Protein AF-A0A2W7C536-F1 (afdb_monomer_lite)

Foldseek 3Di:
DDPPPPVVVLDCDPVNLVVVLVVLLPDQEEEAEAEQDPNHGDPSVVVNCPRNCDDPRQWDQDPVRDDIGGPSPSHPYYYYHYDYPDDPCCCCPVVVVVVCVVPDDDD

Secondary structure (DSSP, 8-state):
--TTSSSTTTS--HHHHHHHHHHHHH-SEEEEEEE-BTTB--HHHHHHHHHHS-BTTTEE--TTS-PPEES-TT--EEEEEEE-SS-HHIIIIIS--HHHHHH----

Sequence (107 aa):
MPKKDVATLILLRPRDLQIYIDALRWAEACVFCFPTWWSGMPAILKGYFDRVWRPGVAYELPADGGVIKPALLNIRRMGVVTTCGSPWWYTELYMQNPGRKVLCHSP

Organism: NCBI:txid1300272

InterPro domains:
  IPR003680 Flavodoxin-like fold [PF02525] (21-92)
  IPR029039 Flavoprotein-like superfamily [G3DSA:3.40.50.360] (11-105)
  IPR029039 Flavoprotein-like superfamily [SSF52218] (13-98)
  IPR051545 NAD(P)H dehydrogenase (quinone) [PTHR10204] (22-98)

Radius of gyration: 16.99 Å; chains: 1; bounding box: 40×27×54 Å

Structure (mmCIF, N/CA/C/O backbone):
data_AF-A0A2W7C536-F1
#
_entry.id   AF-A0A2W7C536-F1
#
loop_
_atom_site.group_PDB
_atom_site.id
_atom_site.type_symbol
_atom_site.label_atom_id
_atom_site.label_alt_id
_atom_site.label_comp_id
_atom_site.label_asym_id
_atom_site.label_entity_id
_atom_site.label_seq_id
_atom_site.pdbx_PDB_ins_code
_atom_site.Cartn_x
_atom_site.Cartn_y
_atom_site.Cartn_z
_atom_site.occupancy
_atom_site.B_iso_or_equiv
_atom_site.auth_seq_id
_atom_site.auth_comp_id
_atom_site.auth_asym_id
_atom_site.auth_atom_id
_atom_site.pdbx_PDB_model_num
ATOM 1 N N . MET A 1 1 ? -9.463 16.034 -34.545 1.00 44.47 1 MET A N 1
ATOM 2 C CA . MET A 1 1 ? -9.353 14.918 -33.577 1.00 44.47 1 MET A CA 1
ATOM 3 C C . MET A 1 1 ? -9.476 15.465 -32.160 1.00 44.47 1 MET A C 1
ATOM 5 O O . MET A 1 1 ? -8.665 16.313 -31.798 1.00 44.47 1 MET A O 1
ATOM 9 N N . PRO A 1 2 ? -10.501 15.084 -31.383 1.00 42.97 2 PRO A N 1
ATOM 10 C CA . PRO A 1 2 ? -10.738 15.679 -30.073 1.00 42.97 2 PRO A CA 1
ATOM 11 C C . PRO A 1 2 ? -9.802 15.075 -29.008 1.00 42.97 2 PRO A C 1
ATOM 13 O O . PRO A 1 2 ? -9.831 13.882 -28.745 1.00 42.97 2 PRO A O 1
ATOM 16 N N . LYS A 1 3 ? -8.988 15.920 -28.360 1.00 45.75 3 LYS A N 1
ATOM 17 C CA . LYS A 1 3 ? -8.019 15.589 -27.287 1.00 45.75 3 LYS A CA 1
ATOM 18 C C . LYS A 1 3 ? -8.667 15.203 -25.936 1.00 45.75 3 LYS A C 1
ATOM 20 O O . LYS A 1 3 ? -8.084 15.440 -24.884 1.00 45.75 3 LYS A O 1
ATOM 25 N N . LYS A 1 4 ? -9.885 14.656 -25.942 1.00 42.91 4 LYS A N 1
ATOM 26 C CA . LYS A 1 4 ? -10.690 14.407 -24.729 1.00 42.91 4 LYS A CA 1
ATOM 27 C C . LYS A 1 4 ? -10.604 12.976 -24.189 1.00 42.91 4 LYS A C 1
ATOM 29 O O . LYS A 1 4 ? -11.106 12.712 -23.105 1.00 42.91 4 LYS A O 1
ATOM 34 N N . ASP A 1 5 ? -9.882 12.096 -24.878 1.00 44.94 5 ASP A N 1
ATOM 35 C CA . ASP A 1 5 ? -9.827 10.675 -24.511 1.00 44.94 5 ASP A CA 1
ATOM 36 C C . ASP A 1 5 ? -8.527 10.287 -23.786 1.00 44.94 5 ASP A C 1
ATOM 38 O O . ASP A 1 5 ? -8.515 9.361 -22.981 1.00 44.94 5 ASP A O 1
ATOM 42 N N . VAL A 1 6 ? -7.440 11.045 -23.969 1.00 46.75 6 VAL A N 1
ATOM 43 C CA . VAL A 1 6 ? -6.120 10.695 -23.403 1.00 46.75 6 VAL A CA 1
ATOM 44 C C . VAL A 1 6 ? -5.980 11.120 -21.931 1.00 46.75 6 VAL A C 1
ATOM 46 O O . VAL A 1 6 ? -5.320 10.441 -21.151 1.00 46.75 6 VAL A O 1
ATOM 49 N N . ALA A 1 7 ? -6.662 12.191 -21.507 1.00 40.09 7 ALA A N 1
ATOM 50 C CA . ALA A 1 7 ? -6.712 12.599 -20.095 1.00 40.09 7 ALA A CA 1
ATOM 51 C C . ALA A 1 7 ? -7.658 11.724 -19.246 1.00 40.09 7 ALA A C 1
ATOM 53 O O . ALA A 1 7 ? -7.544 11.687 -18.021 1.00 40.09 7 ALA A O 1
ATOM 54 N N . THR A 1 8 ? -8.565 10.989 -19.894 1.00 41.94 8 THR A N 1
ATOM 55 C CA . THR A 1 8 ? -9.596 10.171 -19.237 1.00 41.94 8 THR A CA 1
ATOM 56 C C . THR A 1 8 ? -9.032 8.875 -18.643 1.00 41.94 8 THR A C 1
ATOM 58 O O . THR A 1 8 ? -9.607 8.342 -17.702 1.00 41.94 8 THR A O 1
ATOM 61 N N . LEU A 1 9 ? -7.869 8.404 -19.108 1.00 43.56 9 LEU A N 1
ATOM 62 C CA . LEU A 1 9 ? -7.191 7.216 -18.566 1.00 43.56 9 LEU A CA 1
ATOM 63 C C . LEU A 1 9 ? -6.316 7.501 -17.328 1.00 43.56 9 LEU A C 1
ATOM 65 O O . LEU A 1 9 ? -5.930 6.569 -16.631 1.00 43.56 9 LEU A O 1
ATOM 69 N N . ILE A 1 10 ? -6.009 8.771 -17.026 1.00 46.31 10 ILE A N 1
ATOM 70 C CA . ILE A 1 10 ? -5.103 9.163 -15.922 1.00 46.31 10 ILE A CA 1
ATOM 71 C C . ILE A 1 10 ? -5.873 9.642 -14.675 1.00 46.31 10 ILE A C 1
ATOM 73 O O . ILE A 1 10 ? -5.324 9.707 -13.573 1.00 46.31 10 ILE A O 1
ATOM 77 N N . LEU A 1 11 ? -7.169 9.929 -14.808 1.00 47.06 11 LEU A N 1
ATOM 78 C CA . LEU A 1 11 ? -8.013 10.421 -13.723 1.00 47.06 11 LEU A CA 1
ATOM 79 C C . LEU A 1 11 ? -9.067 9.371 -13.373 1.00 47.06 11 LEU A C 1
ATOM 81 O O . LEU A 1 11 ? -10.151 9.369 -13.948 1.00 47.06 11 LEU A O 1
ATOM 85 N N . LEU A 1 12 ? -8.742 8.497 -12.411 1.00 55.75 12 LEU A N 1
ATOM 86 C CA . LEU A 1 12 ? -9.712 7.654 -11.703 1.00 55.75 12 LEU A CA 1
ATOM 87 C C . LEU A 1 12 ? -10.940 8.507 -11.355 1.00 55.75 12 LEU A C 1
ATOM 89 O O . LEU A 1 12 ? -10.867 9.368 -10.472 1.00 55.75 12 LEU A O 1
ATOM 93 N N . ARG A 1 13 ? -12.060 8.325 -12.063 1.00 58.94 13 ARG A N 1
ATOM 94 C CA . ARG A 1 13 ? -13.287 9.057 -11.735 1.00 58.94 13 ARG A CA 1
ATOM 95 C C . ARG A 1 13 ? -13.772 8.570 -10.365 1.00 58.94 13 ARG A C 1
ATOM 97 O O . ARG A 1 13 ? -13.494 7.430 -9.999 1.00 58.94 13 ARG A O 1
ATOM 104 N N . PRO A 1 14 ? -14.559 9.359 -9.613 1.00 59.56 14 PRO A N 1
ATOM 105 C CA . PRO A 1 14 ? -15.059 8.941 -8.297 1.00 59.56 14 PRO A CA 1
ATOM 106 C C . PRO A 1 14 ? -15.765 7.574 -8.298 1.00 59.56 14 PRO A C 1
ATOM 108 O O . PRO A 1 14 ? -15.679 6.837 -7.323 1.00 59.56 14 PRO A O 1
ATOM 111 N N . ARG A 1 15 ? -16.414 7.209 -9.415 1.00 59.00 15 ARG A N 1
ATOM 112 C CA . ARG A 1 15 ? -17.039 5.889 -9.615 1.00 59.00 15 ARG A CA 1
ATOM 113 C C . ARG A 1 15 ? -16.029 4.750 -9.768 1.00 59.00 15 ARG A C 1
ATOM 115 O O . ARG A 1 15 ? -16.273 3.667 -9.255 1.00 59.00 15 ARG A O 1
ATOM 122 N N . ASP A 1 16 ? -14.900 5.006 -10.420 1.00 72.19 16 ASP A N 1
ATOM 123 C CA . ASP A 1 16 ? -13.841 4.013 -10.613 1.00 72.19 16 ASP A CA 1
ATOM 124 C C . ASP A 1 16 ? -13.089 3.776 -9.285 1.00 72.19 16 ASP A C 1
ATOM 126 O O . ASP A 1 16 ? -12.619 2.676 -9.018 1.00 72.19 16 ASP A O 1
ATOM 130 N N . LEU A 1 17 ? -13.044 4.787 -8.405 1.00 79.81 17 LEU A N 1
ATOM 131 C CA . LEU A 1 17 ? -12.409 4.710 -7.086 1.00 79.81 17 LEU A CA 1
ATOM 132 C C . LEU A 1 17 ? -13.122 3.746 -6.126 1.00 79.81 17 LEU A C 1
ATOM 134 O O . LEU A 1 17 ? -12.464 3.063 -5.343 1.00 79.81 17 LEU A O 1
ATOM 138 N N . GLN A 1 18 ? -14.456 3.693 -6.184 1.00 84.75 18 GLN A N 1
ATOM 139 C CA . GLN A 1 18 ? -15.254 2.901 -5.247 1.00 84.75 18 GLN A CA 1
ATOM 140 C C . GLN A 1 18 ? -14.956 1.403 -5.366 1.00 84.75 18 GLN A C 1
ATOM 142 O O . GLN A 1 18 ? -14.848 0.728 -4.351 1.00 84.75 18 GLN A O 1
ATOM 147 N N . ILE A 1 19 ? -14.704 0.916 -6.584 1.00 87.44 19 ILE A N 1
ATOM 148 C CA . ILE A 1 19 ? -14.326 -0.481 -6.844 1.00 87.44 19 ILE A CA 1
ATOM 149 C C . ILE A 1 19 ? -13.057 -0.853 -6.066 1.00 87.44 19 ILE A C 1
ATOM 151 O O . ILE A 1 19 ? -12.987 -1.917 -5.454 1.00 87.44 19 ILE A O 1
ATOM 155 N N . TYR A 1 20 ? -12.063 0.038 -6.042 1.00 87.50 20 TYR A N 1
ATOM 156 C CA . TYR A 1 20 ? -10.827 -0.186 -5.293 1.00 87.50 20 TYR A CA 1
ATOM 157 C C . TYR A 1 20 ? -11.034 -0.103 -3.781 1.00 87.50 20 TYR A C 1
ATOM 159 O O . TYR A 1 20 ? -10.425 -0.871 -3.045 1.00 87.50 20 TYR A O 1
ATOM 167 N N . ILE A 1 21 ? -11.895 0.806 -3.315 1.00 88.19 21 ILE A N 1
ATOM 168 C CA . ILE A 1 21 ? -12.243 0.925 -1.893 1.00 88.19 21 ILE A CA 1
ATOM 169 C C . ILE A 1 21 ? -12.948 -0.346 -1.409 1.00 88.19 21 ILE A C 1
ATOM 171 O O . ILE A 1 21 ? -12.602 -0.873 -0.354 1.00 88.19 21 ILE A O 1
ATOM 175 N N . ASP A 1 22 ? -13.900 -0.861 -2.183 1.00 89.44 22 ASP A N 1
ATOM 176 C CA . ASP A 1 22 ? -14.650 -2.066 -1.831 1.00 89.44 22 ASP A CA 1
ATOM 177 C C . ASP A 1 22 ? -13.751 -3.307 -1.872 1.00 89.44 22 ASP A C 1
ATOM 179 O O . ASP A 1 22 ? -13.766 -4.110 -0.939 1.00 89.44 22 ASP A O 1
ATOM 183 N N . ALA A 1 23 ? -12.883 -3.419 -2.885 1.00 87.19 23 ALA A N 1
ATOM 184 C CA . ALA A 1 23 ? -11.865 -4.466 -2.939 1.00 87.19 23 ALA A CA 1
ATOM 185 C C . ALA A 1 23 ? -10.922 -4.409 -1.725 1.00 87.19 23 ALA A C 1
ATOM 187 O O . ALA A 1 23 ? -10.606 -5.443 -1.140 1.00 87.19 23 ALA A O 1
ATOM 188 N N . LEU A 1 24 ? -10.512 -3.207 -1.307 1.00 87.25 24 LEU A N 1
ATOM 189 C CA . LEU A 1 24 ? -9.637 -3.008 -0.152 1.00 87.25 24 LEU A CA 1
ATOM 190 C C . LEU A 1 24 ? -10.323 -3.355 1.177 1.00 87.25 24 LEU A C 1
ATOM 192 O O . LEU A 1 24 ? -9.674 -3.883 2.076 1.00 87.25 24 LEU A O 1
ATOM 196 N N . ARG A 1 25 ? -11.630 -3.094 1.302 1.00 87.81 25 ARG A N 1
ATOM 197 C CA . ARG A 1 25 ? -12.445 -3.476 2.471 1.00 87.81 25 ARG A CA 1
ATOM 198 C C . ARG A 1 25 ? -12.710 -4.977 2.552 1.00 87.81 25 ARG A C 1
ATOM 200 O O . ARG A 1 25 ? -12.898 -5.499 3.646 1.00 87.81 25 ARG A O 1
ATOM 207 N N . TRP A 1 26 ? -12.743 -5.660 1.412 1.00 87.56 26 TRP A N 1
ATOM 208 C CA . TRP A 1 26 ? -12.919 -7.109 1.350 1.00 87.56 26 TRP A CA 1
ATOM 209 C C . TRP A 1 26 ? -11.603 -7.876 1.551 1.00 87.56 26 TRP A C 1
ATOM 211 O O . TRP A 1 26 ? -11.598 -8.950 2.145 1.00 87.56 26 TRP A O 1
ATOM 221 N N . ALA A 1 27 ? -10.480 -7.336 1.076 1.00 85.50 27 ALA A N 1
ATOM 222 C CA . ALA A 1 27 ? -9.204 -8.044 1.058 1.00 85.50 27 ALA A CA 1
ATOM 223 C C . ALA A 1 27 ? -8.646 -8.340 2.463 1.00 85.50 27 ALA A C 1
ATOM 225 O O . ALA A 1 27 ? -8.560 -7.459 3.310 1.00 85.50 27 ALA A O 1
ATOM 226 N N . GLU A 1 28 ? -8.160 -9.561 2.692 1.00 87.44 28 GLU A N 1
ATOM 227 C CA . GLU A 1 28 ? -7.421 -9.916 3.920 1.00 87.44 28 GLU A CA 1
ATOM 228 C C . GLU A 1 28 ? -5.896 -9.762 3.770 1.00 87.44 28 GLU A C 1
ATOM 230 O O . GLU A 1 28 ? -5.146 -9.782 4.752 1.00 87.44 28 GLU A O 1
ATOM 235 N N . ALA A 1 29 ? -5.417 -9.611 2.534 1.00 84.62 29 ALA A N 1
ATOM 236 C CA . ALA A 1 29 ? -4.018 -9.379 2.209 1.00 84.62 29 ALA A CA 1
ATOM 237 C C . ALA A 1 29 ? -3.881 -8.511 0.951 1.00 84.62 29 ALA A C 1
ATOM 239 O O . ALA A 1 29 ? -4.710 -8.585 0.045 1.00 84.62 29 ALA A O 1
ATOM 240 N N . CYS A 1 30 ? -2.818 -7.709 0.872 1.00 85.31 30 CYS A N 1
ATOM 241 C CA . CYS A 1 30 ? -2.518 -6.884 -0.302 1.00 85.31 30 CYS A CA 1
ATOM 242 C C . CYS A 1 30 ? -1.091 -7.128 -0.795 1.00 85.31 30 CYS A C 1
ATOM 244 O O . CYS A 1 30 ? -0.151 -7.135 -0.002 1.00 85.31 30 CYS A O 1
ATOM 246 N N . VAL A 1 31 ? -0.921 -7.293 -2.108 1.00 84.81 31 VAL A N 1
ATOM 247 C CA . VAL A 1 31 ? 0.394 -7.407 -2.751 1.00 84.81 31 VAL A CA 1
ATOM 248 C C . VAL A 1 31 ? 0.524 -6.324 -3.814 1.00 84.81 31 VAL A C 1
ATOM 250 O O . 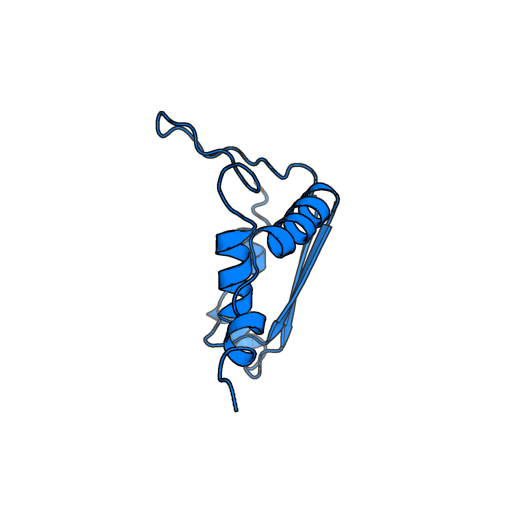VAL A 1 31 ? -0.297 -6.248 -4.725 1.00 84.81 31 VAL A O 1
ATOM 253 N N . PHE A 1 32 ? 1.554 -5.486 -3.701 1.00 83.69 32 PHE A N 1
ATOM 254 C CA . PHE A 1 32 ? 1.828 -4.417 -4.660 1.00 83.69 32 PHE A CA 1
ATOM 255 C C . PHE A 1 32 ? 2.997 -4.801 -5.565 1.00 83.69 32 PHE A C 1
ATOM 257 O O . PHE A 1 32 ? 4.122 -4.944 -5.092 1.00 83.69 32 PHE A O 1
ATOM 264 N N . CYS A 1 33 ? 2.729 -4.935 -6.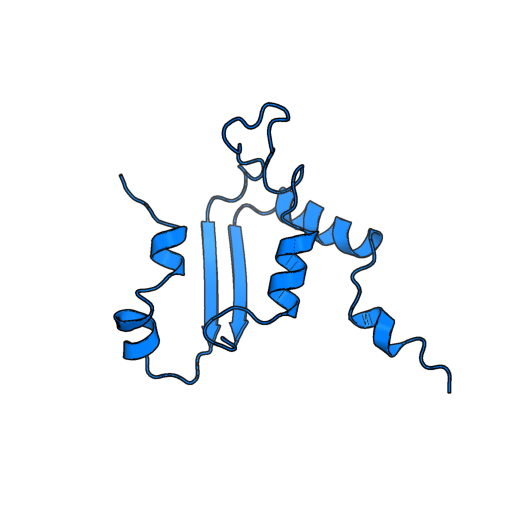865 1.00 83.88 33 CYS A N 1
ATOM 265 C CA . CYS A 1 33 ? 3.733 -5.262 -7.876 1.00 83.88 33 CYS A CA 1
ATOM 266 C C . CYS A 1 33 ? 4.037 -4.027 -8.732 1.00 83.88 33 CYS A C 1
ATOM 268 O O . CYS A 1 33 ? 3.172 -3.586 -9.489 1.00 83.88 33 CYS A O 1
ATOM 270 N N . PHE A 1 34 ? 5.233 -3.447 -8.618 1.00 81.38 34 PHE A N 1
ATOM 271 C CA . PHE A 1 34 ? 5.605 -2.250 -9.385 1.00 81.38 34 PHE A CA 1
ATOM 272 C C . PHE A 1 34 ? 7.121 -2.137 -9.586 1.00 81.38 34 PHE A C 1
ATOM 274 O O . PHE A 1 34 ? 7.872 -2.619 -8.749 1.00 81.38 34 PHE A O 1
ATOM 281 N N . PRO A 1 35 ? 7.605 -1.486 -10.657 1.00 80.94 35 PRO A N 1
ATOM 282 C CA . PRO A 1 35 ? 9.026 -1.180 -10.791 1.00 80.94 35 PRO A CA 1
ATOM 283 C C . PRO A 1 35 ? 9.441 -0.048 -9.840 1.00 80.94 35 PRO A C 1
ATOM 285 O O . PRO A 1 35 ? 8.718 0.940 -9.700 1.00 80.94 35 PRO A O 1
ATOM 288 N N . THR A 1 36 ? 10.625 -0.148 -9.228 1.00 78.50 36 THR A N 1
ATOM 289 C CA . THR A 1 36 ? 11.177 0.950 -8.418 1.00 78.50 36 THR A CA 1
ATOM 290 C C . THR A 1 36 ? 11.627 2.087 -9.330 1.00 78.50 36 THR A C 1
ATOM 292 O O . THR A 1 36 ? 12.563 1.920 -10.113 1.00 78.50 36 THR A O 1
ATOM 295 N N . TRP A 1 37 ? 11.012 3.260 -9.191 1.00 76.88 37 TRP A N 1
ATOM 296 C CA . TRP A 1 37 ? 11.414 4.495 -9.871 1.00 76.88 37 TRP A CA 1
ATOM 297 C C . TRP A 1 37 ? 11.829 5.527 -8.826 1.00 76.88 37 TRP A C 1
ATOM 299 O O . TRP A 1 37 ? 11.100 5.746 -7.863 1.00 76.88 37 TRP A O 1
ATOM 309 N N . TRP A 1 38 ? 12.998 6.152 -9.000 1.00 71.50 38 TRP A N 1
ATOM 310 C CA . TRP A 1 38 ? 13.541 7.135 -8.046 1.00 71.50 38 TRP A CA 1
ATOM 311 C C . TRP A 1 38 ? 13.548 6.637 -6.593 1.00 71.50 38 TRP A C 1
ATOM 313 O O . TRP A 1 38 ? 13.125 7.340 -5.680 1.00 71.50 38 TRP A O 1
ATOM 323 N N . SER A 1 39 ? 13.990 5.394 -6.385 1.00 67.56 39 SER A N 1
ATOM 324 C CA . SER A 1 39 ? 14.035 4.764 -5.058 1.00 67.56 39 SER A CA 1
ATOM 325 C C . SER A 1 39 ? 12.663 4.611 -4.377 1.00 67.56 39 SER A C 1
ATOM 327 O O . SER A 1 39 ? 12.589 4.426 -3.165 1.00 67.56 39 SER A O 1
ATOM 329 N N . GLY A 1 40 ? 11.561 4.656 -5.131 1.00 72.44 40 GLY A N 1
ATOM 330 C CA . GLY A 1 40 ? 10.215 4.520 -4.583 1.00 72.44 40 GLY A CA 1
ATOM 331 C C . GLY A 1 40 ? 9.196 3.959 -5.569 1.00 72.44 40 GLY A C 1
ATOM 332 O O . GLY A 1 40 ? 9.529 3.413 -6.623 1.00 72.44 40 GLY A O 1
ATOM 333 N N . MET A 1 41 ? 7.925 4.071 -5.185 1.00 79.31 41 MET A N 1
ATOM 334 C CA . MET A 1 41 ? 6.803 3.695 -6.040 1.00 79.31 41 MET A CA 1
ATOM 335 C C . MET A 1 41 ? 6.611 4.698 -7.188 1.00 79.31 41 MET A C 1
ATOM 337 O O . MET A 1 41 ? 6.847 5.894 -7.002 1.00 79.31 41 MET A O 1
ATOM 341 N N . PRO A 1 42 ? 6.123 4.258 -8.360 1.00 83.56 42 PRO A N 1
ATOM 342 C CA . PRO A 1 42 ? 5.815 5.163 -9.459 1.00 83.56 42 PRO A CA 1
ATOM 343 C C . PRO A 1 42 ? 4.687 6.135 -9.072 1.00 83.56 42 PRO A C 1
ATOM 345 O O . PRO A 1 42 ? 3.805 5.810 -8.273 1.00 83.56 42 PRO A O 1
ATOM 348 N N . ALA A 1 43 ? 4.669 7.319 -9.693 1.00 83.94 43 ALA A N 1
ATOM 349 C CA . ALA A 1 43 ? 3.718 8.393 -9.377 1.00 83.94 43 ALA A CA 1
ATOM 350 C C . ALA A 1 43 ? 2.242 7.960 -9.473 1.00 83.94 43 ALA A C 1
ATOM 352 O O . ALA A 1 43 ? 1.401 8.429 -8.709 1.00 83.94 43 ALA A O 1
ATOM 353 N N . ILE A 1 44 ? 1.929 7.025 -10.373 1.00 83.62 44 ILE A N 1
ATOM 354 C CA . ILE A 1 44 ? 0.583 6.460 -10.503 1.00 83.62 44 ILE A CA 1
ATOM 355 C C . ILE A 1 44 ? 0.162 5.673 -9.256 1.00 83.62 44 ILE A C 1
ATOM 357 O O . ILE A 1 44 ? -0.957 5.847 -8.776 1.00 83.62 44 ILE A O 1
ATOM 361 N N . LEU A 1 45 ? 1.067 4.868 -8.690 1.00 83.69 45 LEU A N 1
ATOM 362 C CA . LEU A 1 45 ? 0.793 4.097 -7.481 1.00 83.69 45 LEU A CA 1
ATOM 363 C C . LEU A 1 45 ? 0.691 5.025 -6.271 1.00 83.69 45 LEU A C 1
ATOM 365 O O . LEU A 1 45 ? -0.219 4.879 -5.460 1.00 83.69 45 LEU A O 1
ATOM 369 N N . LYS A 1 46 ? 1.534 6.059 -6.204 1.00 84.50 46 LYS A N 1
ATOM 370 C CA . LYS A 1 46 ? 1.393 7.108 -5.188 1.00 84.50 46 LYS A CA 1
ATOM 371 C C . LYS A 1 46 ? 0.026 7.795 -5.267 1.00 84.50 46 LYS A C 1
ATOM 373 O O . LYS A 1 46 ? -0.647 7.944 -4.252 1.00 84.50 46 LYS A O 1
ATOM 378 N N . GLY A 1 47 ? -0.426 8.132 -6.474 1.00 87.31 47 GLY A N 1
ATOM 379 C CA . GLY A 1 47 ? -1.750 8.711 -6.697 1.00 87.31 47 GLY A CA 1
ATOM 380 C C . GLY A 1 47 ? -2.910 7.760 -6.377 1.00 87.31 47 GLY A C 1
ATOM 381 O O . GLY A 1 47 ? -4.009 8.230 -6.081 1.00 87.31 47 GLY A O 1
ATOM 382 N N . TYR A 1 48 ? -2.704 6.443 -6.435 1.00 86.75 48 TYR A N 1
ATOM 383 C CA . TYR A 1 48 ? -3.671 5.462 -5.938 1.00 86.75 48 TYR A CA 1
ATOM 384 C C . TYR A 1 48 ? -3.772 5.525 -4.411 1.00 86.75 48 TYR A C 1
ATOM 386 O O . TYR A 1 48 ? -4.877 5.673 -3.887 1.00 86.75 48 TYR A O 1
ATOM 394 N N . PHE A 1 49 ? -2.638 5.494 -3.703 1.00 87.50 49 PHE A N 1
ATOM 395 C CA . PHE A 1 49 ? -2.618 5.605 -2.241 1.00 87.50 49 PHE A CA 1
ATOM 396 C C . PHE A 1 49 ? -3.285 6.898 -1.764 1.00 87.50 49 PHE A C 1
ATOM 398 O O . PHE A 1 49 ? -4.163 6.844 -0.911 1.00 87.50 49 PHE A O 1
ATOM 405 N N . ASP A 1 50 ? -2.985 8.038 -2.384 1.00 86.50 50 ASP A N 1
ATOM 406 C CA . ASP A 1 50 ? -3.548 9.329 -1.960 1.00 86.50 50 ASP A CA 1
ATOM 407 C C . ASP A 1 50 ? -5.077 9.412 -2.088 1.00 86.50 50 ASP A C 1
ATOM 409 O O . ASP A 1 50 ? -5.730 10.141 -1.342 1.00 86.50 50 ASP A O 1
ATOM 413 N N . ARG A 1 51 ? -5.670 8.670 -3.032 1.00 86.69 51 ARG A N 1
ATOM 414 C CA . ARG A 1 51 ? -7.118 8.709 -3.291 1.00 86.69 51 ARG A CA 1
ATOM 415 C C . ARG A 1 51 ? -7.875 7.590 -2.583 1.00 86.69 51 ARG A C 1
ATOM 417 O O . ARG A 1 51 ? -8.972 7.832 -2.086 1.00 86.69 51 ARG A O 1
ATOM 424 N N . VAL A 1 52 ? -7.314 6.380 -2.548 1.00 87.62 52 VAL A N 1
ATOM 425 C CA . VAL A 1 52 ? -7.965 5.194 -1.967 1.00 87.62 52 VAL A CA 1
ATOM 426 C C . VAL A 1 52 ? -7.683 5.084 -0.469 1.00 87.62 52 VAL A C 1
ATOM 428 O O . VAL A 1 52 ? -8.597 4.799 0.300 1.00 87.62 52 VAL A O 1
ATOM 431 N N . TRP A 1 53 ? -6.460 5.385 -0.023 1.00 87.94 53 TRP A N 1
ATOM 432 C CA . TRP A 1 53 ? -6.039 5.269 1.380 1.00 87.94 53 TRP A CA 1
ATOM 433 C C . TRP A 1 53 ? -6.229 6.578 2.149 1.00 87.94 53 TRP A C 1
ATOM 435 O O . TRP A 1 53 ? -5.348 7.057 2.860 1.00 87.94 53 TRP A O 1
ATOM 445 N N . ARG A 1 54 ? -7.405 7.177 1.979 1.00 87.50 54 ARG A N 1
ATOM 446 C CA . ARG A 1 54 ? -7.765 8.465 2.577 1.00 87.50 54 ARG A CA 1
ATOM 447 C C . ARG A 1 54 ? -8.451 8.299 3.945 1.00 87.50 54 ARG A C 1
ATOM 449 O O . ARG A 1 54 ? -8.920 7.194 4.257 1.00 87.50 54 ARG A O 1
ATOM 456 N N . PRO A 1 55 ? -8.578 9.386 4.731 1.00 84.75 55 PRO A N 1
ATOM 457 C CA . 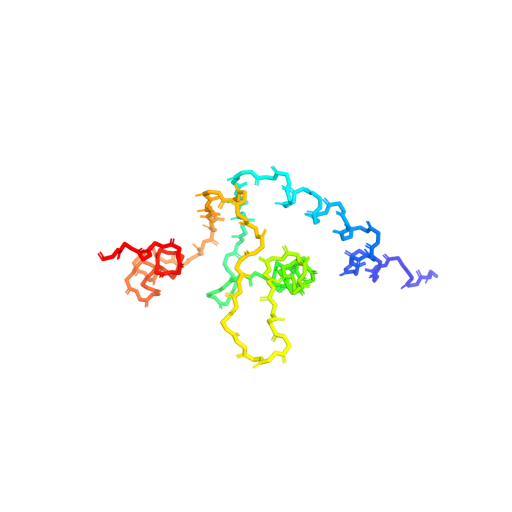PRO A 1 55 ? -9.378 9.384 5.951 1.00 84.75 55 PRO A CA 1
ATOM 458 C C . PRO A 1 55 ? -10.814 8.897 5.692 1.00 84.75 55 PRO A C 1
ATOM 460 O O . PRO A 1 55 ? -11.431 9.277 4.694 1.00 84.75 55 PRO A O 1
ATOM 463 N N . GLY A 1 56 ? -11.333 8.031 6.563 1.00 83.19 56 GLY A N 1
ATOM 464 C CA . GLY A 1 56 ? -12.646 7.382 6.425 1.00 83.19 56 GLY A CA 1
ATOM 465 C C . GLY A 1 56 ? -12.654 6.113 5.558 1.00 83.19 56 GLY A C 1
ATOM 466 O O . GLY A 1 56 ? -13.687 5.452 5.439 1.00 83.19 56 GLY A O 1
ATOM 467 N N . VAL A 1 57 ? -11.513 5.753 4.955 1.00 85.25 57 VAL A N 1
ATOM 468 C CA . VAL A 1 57 ? -11.314 4.457 4.285 1.00 85.25 57 VAL A CA 1
ATOM 469 C C . VAL A 1 57 ? -10.206 3.667 4.967 1.00 85.25 57 VAL A C 1
ATOM 471 O O . VAL A 1 57 ? -10.470 2.586 5.479 1.00 85.25 57 VAL A O 1
ATOM 474 N N . ALA A 1 58 ? -8.979 4.198 4.972 1.00 84.75 58 ALA A N 1
ATOM 475 C CA . ALA A 1 58 ? -7.818 3.484 5.507 1.00 84.75 58 ALA A CA 1
ATOM 476 C C . ALA A 1 58 ? -7.609 3.705 7.006 1.00 84.75 58 ALA A C 1
ATOM 478 O O . ALA A 1 58 ? -7.217 2.795 7.739 1.00 84.75 58 ALA A O 1
ATOM 479 N N . TYR A 1 59 ? -7.887 4.921 7.458 1.00 85.31 59 TYR A N 1
ATOM 480 C CA . TYR A 1 59 ? -7.735 5.340 8.839 1.00 85.31 59 TYR A CA 1
ATOM 481 C C . TYR A 1 59 ? -8.765 6.409 9.183 1.00 85.31 59 TYR A C 1
ATOM 483 O O . TYR A 1 59 ? -9.290 7.100 8.307 1.00 85.31 59 TYR A O 1
ATOM 491 N N . GLU A 1 60 ? -9.046 6.549 10.466 1.00 85.06 60 GLU A N 1
ATOM 492 C CA . GLU A 1 60 ? -9.853 7.627 11.012 1.00 85.06 60 GLU A CA 1
ATOM 493 C C . GLU A 1 60 ? -8.928 8.673 11.622 1.00 85.06 60 GLU A C 1
ATOM 495 O O . GLU A 1 60 ? -8.002 8.350 12.372 1.00 85.06 60 GLU A O 1
ATOM 500 N N . LEU A 1 61 ? -9.182 9.934 11.279 1.00 82.25 61 LEU A N 1
ATOM 501 C CA . LEU A 1 61 ? -8.499 11.078 11.860 1.00 82.25 61 LEU A CA 1
ATOM 502 C C . LEU A 1 61 ? -9.463 11.733 12.859 1.00 8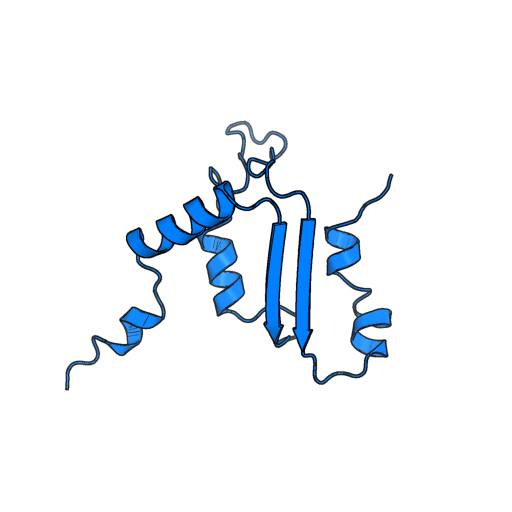2.25 61 LEU A C 1
ATOM 504 O O . LEU A 1 61 ? -10.472 12.291 12.420 1.00 82.25 61 LEU A O 1
ATOM 508 N N . PRO A 1 62 ? -9.217 11.640 14.179 1.00 78.12 62 PRO A N 1
ATOM 509 C CA . PRO A 1 62 ? -10.071 12.286 15.167 1.00 78.12 62 PRO A CA 1
ATOM 510 C C . PRO A 1 62 ? -10.075 13.806 14.966 1.00 78.12 62 PRO A C 1
ATOM 512 O O . PRO A 1 62 ? -9.016 14.405 14.781 1.00 78.12 62 PRO A O 1
ATOM 515 N N . ALA A 1 63 ? -11.254 14.432 15.036 1.00 75.75 63 ALA A N 1
ATOM 516 C CA . ALA A 1 63 ? -11.401 15.885 14.888 1.00 75.75 63 ALA A CA 1
ATOM 517 C C . ALA A 1 63 ? -10.610 16.670 15.952 1.00 75.75 63 ALA A C 1
ATOM 519 O O . ALA A 1 63 ? -10.144 17.774 15.686 1.00 75.75 63 ALA A O 1
ATOM 520 N N . ASP A 1 64 ? -10.385 16.054 17.113 1.00 78.31 64 ASP A N 1
ATOM 521 C CA . ASP A 1 64 ? -9.667 16.640 18.248 1.00 78.31 64 ASP A CA 1
ATOM 522 C C . ASP A 1 64 ? -8.133 16.522 18.134 1.00 78.31 64 ASP A C 1
ATOM 524 O O . ASP A 1 64 ? -7.414 16.761 19.101 1.00 78.31 64 ASP A O 1
ATOM 528 N N . GLY A 1 65 ? -7.605 16.099 16.977 1.00 75.25 65 GLY A N 1
ATOM 529 C CA . GLY A 1 65 ? -6.161 15.908 16.775 1.00 75.25 65 GLY A CA 1
ATOM 530 C C . GLY A 1 65 ? -5.576 14.714 17.541 1.00 75.25 65 GLY A C 1
ATOM 531 O O . GLY A 1 65 ? -4.362 14.616 17.712 1.00 75.25 65 GLY A O 1
ATOM 532 N N . GLY A 1 66 ? -6.436 13.811 18.016 1.00 78.25 66 GLY A N 1
ATOM 533 C CA . GLY A 1 66 ? -6.043 12.582 18.700 1.00 78.25 66 GLY A CA 1
ATOM 534 C C . GLY A 1 66 ? -5.330 11.572 17.792 1.00 78.25 66 GLY A C 1
ATOM 535 O O . GLY A 1 66 ? -5.165 11.768 16.588 1.00 78.25 66 GLY A O 1
ATOM 536 N N . VAL A 1 67 ? -4.921 10.448 18.382 1.00 81.81 67 VAL A N 1
ATOM 537 C CA . VAL A 1 67 ? -4.169 9.388 17.690 1.00 81.81 67 VAL A CA 1
ATOM 538 C C . VAL A 1 67 ? -4.963 8.828 16.503 1.00 81.81 67 VAL A C 1
ATOM 540 O O . VAL A 1 67 ? -6.133 8.468 16.644 1.00 81.81 67 VAL A O 1
ATOM 543 N N . ILE A 1 68 ? -4.303 8.721 15.345 1.00 84.44 68 ILE A N 1
ATOM 544 C CA . ILE A 1 68 ? -4.860 8.124 14.124 1.00 84.44 68 ILE A CA 1
ATOM 545 C C . ILE A 1 68 ? -5.245 6.669 14.403 1.00 84.44 68 ILE A C 1
ATOM 547 O O . ILE A 1 68 ? -4.401 5.868 14.809 1.00 84.44 68 ILE A O 1
ATOM 551 N N . LYS A 1 69 ? -6.511 6.318 14.157 1.00 83.19 69 LYS A N 1
ATOM 552 C CA . LYS A 1 69 ? -7.004 4.946 14.332 1.00 83.19 69 LYS A CA 1
ATOM 553 C C . LYS A 1 69 ? -7.026 4.215 12.990 1.00 83.19 69 LYS A C 1
ATOM 555 O O . LYS A 1 69 ? -7.509 4.780 12.008 1.00 83.19 69 LYS A O 1
ATOM 560 N N . PRO A 1 70 ? -6.535 2.970 12.908 1.00 84.38 70 PRO A N 1
ATOM 561 C CA . PRO A 1 70 ? -6.637 2.185 11.683 1.00 84.38 70 PRO A CA 1
ATOM 562 C C . PRO A 1 70 ? -8.097 1.781 11.428 1.00 84.38 70 PRO A C 1
ATOM 564 O O . PRO A 1 70 ? -8.769 1.295 12.333 1.00 84.38 70 PRO A O 1
ATOM 567 N N . ALA A 1 71 ? -8.572 1.953 10.192 1.00 83.69 71 ALA A N 1
ATOM 568 C CA . ALA A 1 71 ? -9.913 1.532 9.768 1.00 83.69 71 ALA A CA 1
ATOM 569 C C . ALA A 1 71 ? -9.888 0.220 8.955 1.00 83.69 71 ALA A C 1
ATOM 571 O O . ALA A 1 71 ? -10.883 -0.500 8.908 1.00 83.69 71 ALA A O 1
ATOM 572 N N . LEU A 1 72 ? -8.741 -0.133 8.359 1.00 82.56 72 LEU A N 1
ATOM 573 C CA . LEU A 1 72 ? -8.532 -1.384 7.613 1.00 82.56 72 LEU A CA 1
ATOM 574 C C . LEU A 1 72 ? -7.990 -2.499 8.514 1.00 82.56 72 LEU A C 1
ATOM 576 O O . LEU A 1 72 ? -6.842 -2.922 8.390 1.00 82.56 72 LEU A O 1
ATOM 580 N N . LEU A 1 73 ? -8.820 -2.973 9.443 1.00 80.81 73 LEU A N 1
ATOM 581 C CA . LEU A 1 73 ? -8.464 -4.065 10.365 1.00 80.81 73 LEU A CA 1
ATOM 582 C C . LEU A 1 73 ? -8.493 -5.456 9.705 1.00 80.81 73 LEU A C 1
ATOM 584 O O . LEU A 1 73 ? -8.031 -6.439 10.280 1.00 80.81 73 LEU A O 1
ATOM 588 N N . ASN A 1 74 ? -9.049 -5.539 8.499 1.00 83.31 74 ASN A N 1
ATOM 589 C CA . ASN A 1 74 ? -9.171 -6.753 7.699 1.00 83.31 74 ASN A CA 1
ATOM 590 C C . ASN A 1 74 ? -7.833 -7.206 7.092 1.00 83.31 74 ASN A C 1
ATOM 592 O O . ASN A 1 74 ? -7.593 -8.405 6.961 1.00 83.31 74 ASN A O 1
ATOM 596 N N . ILE A 1 75 ? -6.943 -6.271 6.751 1.00 84.94 75 ILE A N 1
ATOM 597 C CA . ILE A 1 75 ? -5.693 -6.581 6.050 1.00 84.94 75 ILE A CA 1
ATOM 598 C C . ILE A 1 75 ? -4.651 -7.072 7.058 1.00 84.94 75 ILE A C 1
ATOM 600 O O . ILE A 1 75 ? -4.022 -6.291 7.768 1.00 84.94 75 ILE A O 1
ATOM 604 N N . ARG A 1 76 ? -4.433 -8.389 7.096 1.00 80.06 76 ARG A N 1
ATOM 605 C CA . ARG A 1 76 ? -3.479 -9.047 8.003 1.00 80.06 76 ARG A CA 1
ATOM 606 C C . ARG A 1 76 ? -2.074 -9.163 7.426 1.00 80.06 76 ARG A C 1
ATOM 608 O O . ARG A 1 76 ? -1.124 -9.372 8.177 1.00 80.06 76 ARG A O 1
ATOM 615 N N . ARG A 1 77 ? -1.929 -9.102 6.098 1.00 77.50 77 ARG A N 1
ATOM 616 C CA . ARG A 1 77 ? -0.636 -9.269 5.415 1.00 77.50 77 ARG A CA 1
ATOM 617 C C . ARG A 1 77 ? -0.478 -8.276 4.271 1.00 77.50 77 ARG A C 1
ATOM 619 O O . ARG A 1 77 ? -1.378 -8.122 3.449 1.00 77.50 77 ARG A O 1
ATOM 626 N N . MET A 1 78 ? 0.696 -7.658 4.182 1.00 81.88 78 MET A N 1
ATOM 627 C CA . MET A 1 78 ? 1.087 -6.828 3.045 1.00 81.88 78 MET A CA 1
ATOM 628 C C . MET A 1 78 ? 2.409 -7.310 2.459 1.00 81.88 78 MET A C 1
ATOM 630 O O . MET A 1 78 ? 3.358 -7.582 3.190 1.00 81.88 78 MET A O 1
ATOM 634 N N . GLY A 1 79 ? 2.454 -7.417 1.134 1.00 79.06 79 GLY A N 1
ATOM 635 C CA . GLY A 1 79 ? 3.639 -7.775 0.368 1.00 79.06 79 GLY A CA 1
ATOM 636 C C . GLY A 1 79 ? 3.928 -6.741 -0.713 1.00 79.06 79 GLY A C 1
ATOM 637 O O . GLY A 1 79 ? 3.023 -6.089 -1.236 1.00 79.06 79 GLY A O 1
ATOM 638 N N . VAL A 1 80 ? 5.200 -6.601 -1.068 1.00 79.88 80 VAL A N 1
ATOM 639 C CA . VAL A 1 80 ? 5.635 -5.763 -2.186 1.00 79.88 80 VAL A CA 1
ATOM 640 C C . VAL A 1 80 ? 6.573 -6.587 -3.051 1.00 79.88 80 VAL A C 1
ATOM 642 O O . VAL A 1 80 ? 7.543 -7.151 -2.551 1.00 79.88 80 VAL A O 1
ATOM 645 N N . VAL A 1 81 ? 6.279 -6.648 -4.345 1.00 79.81 81 VAL A N 1
ATOM 646 C CA . VAL A 1 81 ? 7.153 -7.239 -5.356 1.00 79.81 81 VAL A CA 1
ATOM 647 C C . VAL A 1 81 ? 7.634 -6.100 -6.236 1.00 79.81 81 VAL A C 1
ATOM 649 O O . VAL A 1 81 ? 6.848 -5.489 -6.958 1.00 79.81 81 VAL A O 1
ATOM 652 N N . THR A 1 82 ? 8.925 -5.789 -6.165 1.00 77.19 82 THR A N 1
ATOM 653 C CA . THR A 1 82 ? 9.508 -4.735 -6.993 1.00 77.19 82 THR A CA 1
ATOM 654 C C . THR A 1 82 ? 10.658 -5.242 -7.840 1.00 77.19 82 THR A C 1
ATOM 656 O O . THR A 1 82 ? 11.437 -6.094 -7.418 1.00 77.19 82 THR A O 1
ATOM 659 N N . THR A 1 83 ? 10.764 -4.696 -9.047 1.00 76.38 83 THR A N 1
ATOM 660 C CA . THR A 1 83 ? 11.933 -4.851 -9.907 1.00 76.38 83 THR A CA 1
ATOM 661 C C . THR A 1 83 ? 12.779 -3.587 -9.803 1.00 76.38 83 THR A C 1
ATOM 663 O O . THR A 1 83 ? 12.332 -2.502 -10.185 1.00 76.38 83 THR A O 1
ATOM 666 N N . CYS A 1 84 ? 14.006 -3.719 -9.308 1.00 69.06 84 CYS A N 1
ATOM 667 C CA . CYS A 1 84 ? 14.997 -2.648 -9.260 1.00 69.06 84 CYS A CA 1
ATOM 668 C C . CYS A 1 84 ? 16.208 -3.031 -10.119 1.00 69.06 84 CYS A C 1
ATOM 670 O O . CYS A 1 84 ? 16.753 -4.119 -9.970 1.00 69.06 84 CYS A O 1
ATOM 672 N N . GLY A 1 85 ? 16.638 -2.133 -11.012 1.00 62.88 85 GLY A N 1
ATOM 673 C CA . GLY A 1 85 ? 17.860 -2.316 -11.811 1.00 62.88 85 GLY A CA 1
ATOM 674 C C . GLY A 1 85 ? 19.157 -2.131 -11.010 1.00 62.88 85 GLY A C 1
ATOM 675 O O . GLY A 1 85 ? 20.246 -2.295 -11.552 1.00 62.88 85 GLY A O 1
ATOM 676 N N . SER A 1 86 ? 19.050 -1.765 -9.731 1.00 58.69 86 SER A N 1
ATOM 677 C CA . SER A 1 86 ? 20.172 -1.576 -8.814 1.00 58.69 86 SER A CA 1
ATOM 678 C C . SER A 1 86 ? 20.601 -2.912 -8.187 1.00 58.69 86 SER A C 1
ATOM 680 O O . SER A 1 86 ? 19.741 -3.748 -7.903 1.00 58.69 86 SER A O 1
ATOM 682 N N . PRO A 1 87 ? 21.906 -3.122 -7.927 1.00 50.03 87 PRO A N 1
ATOM 683 C CA . PRO A 1 87 ? 22.396 -4.332 -7.274 1.00 50.03 87 PRO A CA 1
ATOM 684 C C . PRO A 1 87 ? 21.709 -4.571 -5.926 1.00 50.03 87 PRO A C 1
ATOM 686 O O . PRO A 1 87 ? 21.506 -3.632 -5.157 1.00 50.03 87 PRO A O 1
ATOM 689 N N . TRP A 1 88 ? 21.428 -5.837 -5.610 1.00 50.22 88 TRP A N 1
ATOM 690 C CA . TRP A 1 88 ? 20.742 -6.266 -4.383 1.00 50.22 88 TRP A CA 1
ATOM 691 C C . TRP A 1 88 ? 21.279 -5.625 -3.088 1.00 50.22 88 TRP A C 1
ATOM 693 O O . TRP A 1 88 ? 20.492 -5.237 -2.233 1.00 50.22 88 TRP A O 1
ATOM 703 N N . TRP A 1 89 ? 22.595 -5.414 -2.966 1.00 51.06 89 TRP A N 1
ATOM 704 C CA . TRP A 1 89 ? 23.224 -4.802 -1.791 1.00 51.06 89 TRP A CA 1
ATOM 705 C C . TRP A 1 89 ? 22.842 -3.327 -1.586 1.00 51.06 89 TRP A C 1
ATOM 707 O O .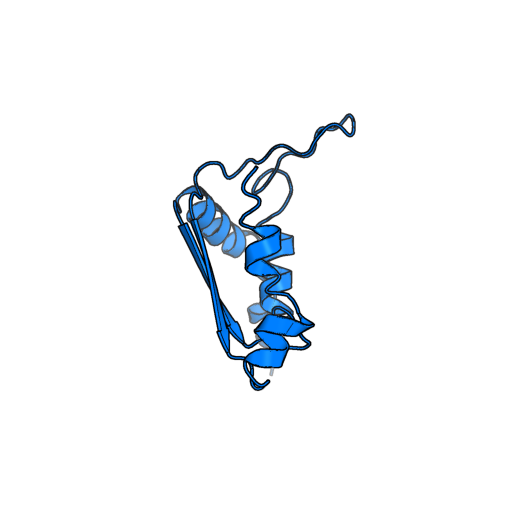 TRP A 1 89 ? 22.820 -2.860 -0.453 1.00 51.06 89 TRP A O 1
ATOM 717 N N . TYR A 1 90 ? 22.507 -2.581 -2.644 1.00 53.84 90 TYR A N 1
ATOM 718 C CA . TYR A 1 90 ? 22.091 -1.179 -2.531 1.00 53.84 90 TYR A CA 1
ATOM 719 C C . TYR A 1 90 ? 20.656 -1.076 -1.985 1.00 53.84 90 TYR A C 1
ATOM 721 O O . TYR A 1 90 ? 20.372 -0.274 -1.095 1.00 53.84 90 TYR A O 1
ATOM 729 N N . THR A 1 91 ? 19.766 -1.957 -2.445 1.00 50.91 91 THR A N 1
ATOM 730 C CA . THR A 1 91 ? 18.377 -2.048 -1.970 1.00 50.91 91 THR A CA 1
ATOM 731 C C . THR A 1 91 ? 18.282 -2.663 -0.560 1.00 50.91 91 THR A C 1
ATOM 733 O O . THR A 1 91 ? 17.472 -2.216 0.251 1.00 50.91 91 THR A O 1
ATOM 736 N N . GLU A 1 92 ? 19.140 -3.638 -0.234 1.00 53.44 92 GLU A N 1
ATOM 737 C CA . GLU A 1 92 ? 19.146 -4.355 1.053 1.00 53.44 92 GLU A CA 1
ATOM 738 C C . GLU A 1 92 ? 19.951 -3.641 2.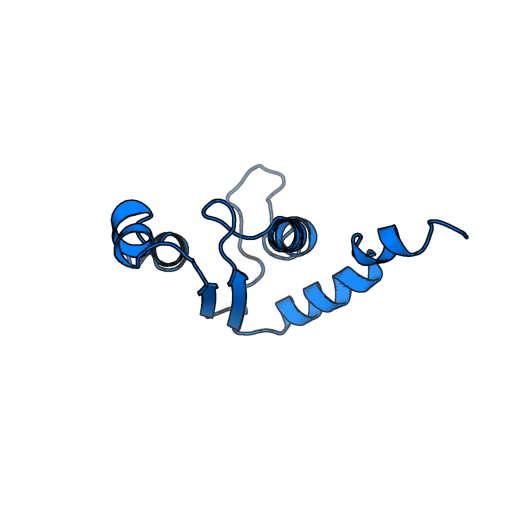161 1.00 53.44 92 GLU A C 1
ATOM 740 O O . GLU A 1 92 ? 19.481 -3.557 3.295 1.00 53.44 92 GLU A O 1
ATOM 745 N N . LEU A 1 93 ? 21.135 -3.081 1.861 1.00 47.41 93 LEU A N 1
ATOM 746 C CA . LEU A 1 93 ? 22.052 -2.509 2.865 1.00 47.41 93 LEU A CA 1
ATOM 747 C C . LEU A 1 93 ? 21.924 -0.981 3.010 1.00 47.41 93 LEU A C 1
ATOM 749 O O . LEU A 1 93 ? 21.937 -0.475 4.131 1.00 47.41 93 LEU A O 1
ATOM 753 N N . TYR A 1 94 ? 21.781 -0.237 1.902 1.00 46.09 94 TYR A N 1
ATOM 754 C CA . TYR A 1 94 ? 21.743 1.238 1.917 1.00 46.09 94 TYR A CA 1
ATOM 755 C C . TYR A 1 94 ? 20.328 1.792 2.142 1.00 46.09 94 TYR A C 1
ATOM 757 O O . TYR A 1 94 ? 20.138 2.681 2.969 1.00 46.09 94 TYR A O 1
ATOM 765 N N . MET A 1 95 ? 19.310 1.224 1.484 1.00 42.47 95 MET A N 1
ATOM 766 C CA . MET A 1 95 ? 17.904 1.591 1.728 1.00 42.47 95 MET A CA 1
ATOM 767 C C . MET A 1 95 ? 17.293 0.906 2.964 1.00 42.47 95 MET A C 1
ATOM 769 O O . MET A 1 95 ? 16.153 1.202 3.319 1.00 42.47 95 MET A O 1
ATOM 773 N N . GLN A 1 96 ? 18.039 0.013 3.632 1.00 49.47 96 GLN A N 1
ATOM 774 C CA . GLN A 1 96 ? 17.642 -0.689 4.864 1.00 49.47 96 GLN A CA 1
ATOM 775 C C . GLN A 1 96 ? 16.266 -1.366 4.796 1.00 49.47 96 GLN A C 1
ATOM 777 O O . GLN A 1 96 ? 15.583 -1.484 5.816 1.00 49.47 96 GLN A O 1
ATOM 782 N N . ASN A 1 97 ? 15.857 -1.803 3.602 1.00 46.28 97 ASN A N 1
ATOM 783 C CA . ASN A 1 97 ? 14.621 -2.543 3.390 1.00 46.28 97 ASN A CA 1
ATOM 784 C C . ASN A 1 97 ? 13.390 -1.819 4.007 1.00 46.28 97 ASN A C 1
ATOM 786 O O . ASN A 1 97 ? 12.814 -2.271 5.006 1.00 46.28 97 ASN A O 1
ATOM 790 N N . PRO A 1 98 ? 12.970 -0.664 3.447 1.00 48.09 98 PRO A N 1
ATOM 791 C CA . PRO A 1 98 ? 12.006 0.231 4.093 1.00 48.09 98 PRO A CA 1
ATOM 792 C C . PRO A 1 98 ? 10.633 -0.428 4.283 1.00 48.09 98 PRO A C 1
ATOM 794 O O . PRO A 1 98 ? 9.931 -0.115 5.240 1.00 48.09 98 PRO A O 1
ATOM 797 N N . GLY A 1 99 ? 10.281 -1.414 3.447 1.00 49.34 99 GLY A N 1
ATOM 798 C CA . GLY A 1 99 ? 9.075 -2.227 3.619 1.00 49.34 99 GLY A CA 1
ATOM 799 C C . GLY A 1 99 ? 9.071 -3.034 4.920 1.00 49.34 99 GLY A C 1
ATOM 800 O O . GLY A 1 99 ? 8.049 -3.095 5.592 1.00 49.34 99 GLY A O 1
ATOM 801 N N . ARG A 1 100 ? 10.216 -3.587 5.343 1.00 48.09 100 ARG A N 1
ATOM 802 C CA . ARG A 1 100 ? 10.317 -4.373 6.584 1.00 48.09 100 ARG A CA 1
ATOM 803 C C . ARG A 1 100 ? 10.291 -3.483 7.827 1.00 48.09 100 ARG A C 1
ATOM 805 O O . ARG A 1 100 ? 9.653 -3.847 8.809 1.00 48.09 100 ARG A O 1
ATOM 812 N N . LYS A 1 101 ? 10.918 -2.301 7.767 1.00 53.72 101 LYS A N 1
ATOM 813 C CA . LYS A 1 101 ? 10.890 -1.312 8.862 1.00 53.72 101 LYS A CA 1
ATOM 814 C C . LYS A 1 101 ? 9.521 -0.662 9.066 1.00 53.72 101 LYS A C 1
ATOM 816 O O . LYS A 1 101 ? 9.186 -0.334 10.196 1.00 53.72 101 LYS A O 1
ATOM 821 N N . VAL A 1 102 ? 8.744 -0.482 7.998 1.00 53.06 102 VAL A N 1
ATOM 822 C CA . VAL A 1 102 ? 7.401 0.117 8.073 1.00 53.06 102 VAL A CA 1
ATOM 823 C C . VAL A 1 102 ? 6.326 -0.921 8.429 1.00 53.06 102 VAL A C 1
ATOM 825 O O . VAL A 1 102 ? 5.361 -0.574 9.101 1.00 53.06 102 VAL A O 1
ATOM 828 N N . LEU A 1 103 ? 6.481 -2.188 8.018 1.00 51.41 103 LEU A N 1
ATOM 829 C CA . LEU A 1 103 ? 5.446 -3.225 8.183 1.00 51.41 103 LEU A CA 1
ATOM 830 C C . LEU A 1 103 ? 5.681 -4.198 9.349 1.00 51.41 103 LEU A C 1
ATOM 832 O O . LEU A 1 103 ? 4.731 -4.826 9.807 1.00 51.41 103 LEU A O 1
ATOM 836 N N . CYS A 1 104 ? 6.915 -4.360 9.831 1.00 44.03 104 CYS A N 1
ATOM 837 C CA . CYS A 1 104 ? 7.241 -5.299 10.906 1.00 44.03 104 CYS A CA 1
ATOM 838 C C . CYS A 1 104 ? 8.047 -4.610 12.009 1.00 44.03 104 CYS A C 1
ATOM 840 O O . CYS A 1 104 ? 9.251 -4.820 12.139 1.00 44.03 104 CYS A O 1
ATOM 842 N N . HIS A 1 105 ? 7.367 -3.826 12.843 1.00 42.16 105 HIS A N 1
ATOM 843 C CA . HIS A 1 105 ? 7.842 -3.591 14.202 1.00 42.16 105 HIS A CA 1
ATOM 844 C C . HIS A 1 105 ? 7.370 -4.778 15.052 1.00 42.16 105 HIS A C 1
ATOM 846 O O . HIS A 1 105 ? 6.195 -4.873 15.400 1.00 42.16 105 HIS A O 1
ATOM 852 N N . SER A 1 106 ? 8.257 -5.748 15.283 1.00 33.41 106 SER A N 1
ATOM 853 C CA . SER A 1 106 ? 8.092 -6.636 16.440 1.00 33.41 106 SER A CA 1
ATOM 854 C C . SER A 1 106 ? 8.438 -5.827 17.696 1.00 33.41 106 SER A C 1
ATOM 856 O O . SER A 1 106 ? 9.322 -4.972 17.587 1.00 33.41 106 SER A O 1
ATOM 858 N N . PRO A 1 107 ? 7.732 -6.037 18.820 1.00 44.88 107 PRO A N 1
ATOM 859 C CA . PRO A 1 107 ? 8.027 -5.358 20.082 1.00 44.88 107 PRO A CA 1
ATOM 860 C C . PRO A 1 107 ? 9.467 -5.593 20.554 1.00 44.88 107 PRO A C 1
ATOM 862 O O . PRO A 1 107 ? 10.049 -6.643 20.189 1.00 44.88 107 PRO A O 1
#

pLDDT: mean 70.44, std 16.98, range [33.41, 89.44]